Protein AF-A0A2C5T952-F1 (afdb_monomer_lite)

Sequence (143 aa):
MSVDMQSLYKHVAWCVWHEGLRLYDNGVPGQLKDLSFLRSSCLKLQQHREAAGALISAASDSELAAVMSQIESRVDREHNLAGHIRWLAYHAARHAELQNLLAEGKYNEIRSLYYRHHNHNSNARFLLSCVSNGYLADLIKGL

Foldseek 3Di:
DAFPLVLLLVLLLCCQQQVQQAQFDLDVLTDGDDLVVSLVSSLVVCVVPVVNNVRSVPHDSVSSCVSLVCQLVCLCVVQVQLVLVVCCVPVVVCLVVLVVCLVVSVVVVVLVSSLVVCVVPSSRNNSNSSGGNNSVSVSSVVD

Organism: NCBI:txid83655

Secondary structure (DSSP, 8-state):
----HHHHHHHHHHHHHTT----B-SSSS--BPPHHHHHHHHHHHTTT-HHHHHHHHHS-HHHHHHHHHHHHHHHHHHH-HHHHHHIIIIIS--HHHHHHHHHTT-HHHHHHHHHHHHTT-TTTTTGGGGS-HHHHHHHHHT-

pLDDT: mean 96.28, std 4.06, range [58.62, 98.56]

Structure (mmCIF, N/CA/C/O backbone):
data_AF-A0A2C5T952-F1
#
_entry.id   AF-A0A2C5T952-F1
#
loop_
_atom_site.group_PDB
_atom_site.id
_atom_site.type_symbol
_atom_site.label_atom_id
_atom_site.label_alt_id
_atom_site.label_comp_id
_atom_site.label_asym_id
_atom_site.label_entity_id
_atom_site.label_seq_id
_atom_site.pdbx_PDB_ins_code
_atom_site.Cartn_x
_atom_site.Cartn_y
_atom_site.Cartn_z
_atom_site.occupancy
_atom_site.B_iso_or_equiv
_atom_site.auth_seq_id
_atom_site.auth_comp_id
_atom_site.auth_asym_id
_atom_site.auth_atom_id
_atom_site.pdbx_PDB_model_num
ATOM 1 N N . MET A 1 1 ? 11.696 -5.531 -27.925 1.00 58.62 1 MET A N 1
ATOM 2 C CA . MET A 1 1 ? 11.916 -6.687 -27.031 1.00 58.62 1 MET A CA 1
ATOM 3 C C . MET A 1 1 ? 11.092 -6.446 -25.781 1.00 58.62 1 MET A C 1
ATOM 5 O O . MET A 1 1 ? 11.188 -5.345 -25.261 1.00 58.62 1 MET A O 1
ATOM 9 N N . SER A 1 2 ? 10.262 -7.399 -25.357 1.00 75.00 2 SER A N 1
ATOM 10 C CA . SER A 1 2 ? 9.539 -7.312 -24.079 1.00 75.00 2 SER A CA 1
ATOM 11 C C . SER A 1 2 ? 10.502 -7.557 -22.921 1.00 75.00 2 SER A C 1
ATOM 13 O O . SER A 1 2 ? 11.406 -8.389 -23.046 1.00 75.00 2 SER A O 1
ATOM 15 N N . VAL A 1 3 ? 10.323 -6.851 -21.808 1.00 89.06 3 VAL A N 1
ATOM 16 C CA . VAL A 1 3 ? 11.137 -7.079 -20.606 1.00 89.06 3 VAL A CA 1
ATOM 17 C C . VAL A 1 3 ? 10.711 -8.368 -19.892 1.00 89.06 3 VAL A C 1
ATOM 19 O O . VAL A 1 3 ? 9.594 -8.853 -20.072 1.00 89.06 3 VAL A O 1
ATOM 22 N N . ASP A 1 4 ? 11.590 -8.941 -19.065 1.00 94.25 4 ASP A N 1
ATOM 23 C CA . ASP A 1 4 ? 11.198 -10.038 -18.174 1.00 94.25 4 ASP A CA 1
ATOM 24 C C . ASP A 1 4 ? 10.209 -9.521 -17.117 1.00 94.25 4 ASP A C 1
ATOM 26 O O . ASP A 1 4 ? 10.588 -8.879 -16.133 1.00 94.25 4 ASP A O 1
ATOM 30 N N . MET A 1 5 ? 8.928 -9.825 -17.328 1.00 95.44 5 MET A N 1
ATOM 31 C CA . MET A 1 5 ? 7.820 -9.375 -16.486 1.00 95.44 5 MET A CA 1
ATOM 32 C C . MET A 1 5 ? 7.924 -9.863 -15.041 1.00 95.44 5 MET A C 1
ATOM 34 O O . MET A 1 5 ? 7.468 -9.172 -14.127 1.00 95.44 5 MET A O 1
ATOM 38 N N . GLN A 1 6 ? 8.529 -11.030 -14.799 1.00 95.44 6 GLN A N 1
ATOM 39 C CA . GLN A 1 6 ? 8.664 -11.546 -13.441 1.00 95.44 6 GLN A CA 1
ATOM 40 C C . GLN A 1 6 ? 9.737 -10.778 -12.669 1.00 95.44 6 GLN A C 1
ATOM 42 O O . GLN A 1 6 ? 9.516 -10.405 -11.513 1.00 95.44 6 GLN A O 1
ATOM 47 N N . SER A 1 7 ? 10.881 -10.512 -13.298 1.00 95.88 7 SER A N 1
ATOM 48 C CA . SER A 1 7 ? 11.915 -9.660 -12.706 1.00 95.88 7 SER A CA 1
ATOM 49 C C . SER A 1 7 ? 11.428 -8.222 -12.541 1.00 95.88 7 SER A C 1
ATOM 51 O O . SER A 1 7 ? 11.653 -7.623 -11.488 1.00 95.88 7 SER A O 1
ATOM 53 N N . LEU A 1 8 ? 10.671 -7.694 -13.511 1.00 96.75 8 LEU A N 1
ATOM 54 C CA . LEU A 1 8 ? 10.073 -6.363 -13.415 1.00 96.75 8 LEU A CA 1
ATOM 55 C C . LEU A 1 8 ? 9.141 -6.273 -12.204 1.00 96.75 8 LEU A C 1
ATOM 57 O O . LEU A 1 8 ? 9.291 -5.360 -11.392 1.00 96.75 8 LEU A O 1
ATOM 61 N N . TYR A 1 9 ? 8.240 -7.248 -12.034 1.00 97.38 9 TYR A N 1
ATOM 62 C CA . TYR A 1 9 ? 7.366 -7.320 -10.863 1.00 97.38 9 TYR A CA 1
ATOM 63 C C . TYR A 1 9 ? 8.170 -7.310 -9.564 1.00 97.38 9 TYR A C 1
ATOM 65 O O . TYR A 1 9 ? 7.883 -6.502 -8.690 1.00 97.38 9 TYR A O 1
ATOM 73 N N . LYS A 1 10 ? 9.205 -8.152 -9.437 1.00 96.38 10 LYS A N 1
ATOM 74 C CA . LYS A 1 10 ? 10.019 -8.222 -8.210 1.00 96.38 10 LYS A CA 1
ATOM 75 C C . LYS A 1 10 ? 10.646 -6.872 -7.859 1.00 96.38 10 LYS A C 1
ATOM 77 O O . LYS A 1 10 ? 10.602 -6.467 -6.699 1.00 96.38 10 LYS A O 1
ATOM 82 N N . HIS A 1 11 ? 11.209 -6.169 -8.841 1.00 96.94 11 HIS A N 1
ATOM 83 C CA . HIS A 1 11 ? 11.853 -4.876 -8.610 1.00 96.94 11 HIS A CA 1
ATOM 84 C C . HIS A 1 11 ? 10.852 -3.760 -8.298 1.00 96.94 11 HIS A C 1
ATOM 86 O O . HIS A 1 11 ? 11.085 -2.985 -7.370 1.00 96.94 11 HIS A O 1
ATOM 92 N N . VAL A 1 12 ? 9.725 -3.696 -9.013 1.00 97.38 12 VAL A N 1
ATOM 93 C CA . VAL A 1 12 ? 8.672 -2.702 -8.748 1.00 97.38 12 VAL A CA 1
ATOM 94 C C . VAL A 1 12 ? 7.992 -2.974 -7.406 1.00 97.38 12 VAL A C 1
ATOM 96 O O . VAL A 1 12 ? 7.841 -2.053 -6.608 1.00 97.38 12 VAL A O 1
ATOM 99 N N . ALA A 1 13 ? 7.647 -4.229 -7.111 1.00 97.19 13 ALA A N 1
ATOM 100 C CA . ALA A 1 13 ? 7.064 -4.617 -5.832 1.00 97.19 13 ALA A CA 1
ATOM 101 C C . ALA A 1 13 ? 7.995 -4.246 -4.673 1.00 97.19 13 ALA A C 1
ATOM 103 O O . ALA A 1 13 ? 7.527 -3.645 -3.711 1.00 97.19 13 ALA A O 1
ATOM 104 N N . TRP A 1 14 ? 9.307 -4.497 -4.788 1.00 96.25 14 TRP A N 1
ATOM 105 C CA . TRP A 1 14 ? 10.288 -4.081 -3.777 1.00 96.25 14 TRP A CA 1
ATOM 106 C C . TRP A 1 14 ? 10.221 -2.577 -3.480 1.00 96.25 14 TRP A C 1
ATOM 108 O O . TRP A 1 14 ? 10.165 -2.181 -2.317 1.00 96.25 14 TRP A O 1
ATOM 118 N N . CYS A 1 15 ? 10.165 -1.723 -4.507 1.00 97.94 15 CYS A N 1
ATOM 119 C CA . CYS A 1 15 ? 10.016 -0.277 -4.305 1.00 97.94 15 CYS A CA 1
ATOM 120 C C . CYS A 1 15 ? 8.758 0.071 -3.496 1.00 97.94 15 CYS A C 1
ATOM 122 O O . CYS A 1 15 ? 8.764 1.011 -2.708 1.00 97.94 15 CYS A O 1
ATOM 124 N N . VAL A 1 16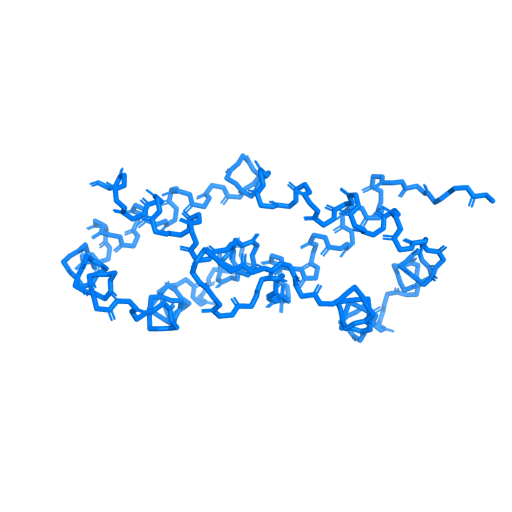 ? 7.678 -0.684 -3.675 1.00 98.00 16 VAL A N 1
ATOM 125 C CA . VAL A 1 16 ? 6.398 -0.434 -3.010 1.00 98.00 16 VAL A CA 1
ATOM 126 C C . VAL A 1 16 ? 6.399 -0.960 -1.578 1.00 98.00 16 VAL A C 1
ATOM 128 O O . VAL A 1 16 ? 6.218 -0.182 -0.643 1.00 98.00 16 VAL A O 1
ATOM 131 N N . TRP A 1 17 ? 6.606 -2.264 -1.387 1.00 96.25 17 TRP A N 1
ATOM 132 C CA . TRP A 1 17 ? 6.410 -2.915 -0.090 1.00 96.25 17 TRP A CA 1
ATOM 133 C C . TRP A 1 17 ? 7.622 -2.798 0.838 1.00 96.25 17 TRP A C 1
ATOM 135 O O . TRP A 1 17 ? 7.434 -2.804 2.052 1.00 96.25 17 TRP A O 1
ATOM 145 N N . HIS A 1 18 ? 8.844 -2.691 0.299 1.00 95.38 18 HIS A N 1
ATOM 146 C CA . HIS A 1 18 ? 10.076 -2.619 1.096 1.00 95.38 18 HIS A CA 1
ATOM 147 C C . HIS A 1 18 ? 10.577 -1.182 1.270 1.00 95.38 18 HIS A C 1
ATOM 149 O O . HIS A 1 18 ? 11.007 -0.808 2.360 1.00 95.38 18 HIS A O 1
ATOM 155 N N . GLU A 1 19 ? 10.511 -0.366 0.214 1.00 96.31 19 GLU A N 1
ATOM 156 C CA . GLU A 1 19 ? 10.952 1.040 0.257 1.00 96.31 19 GLU A CA 1
ATOM 157 C C . GLU A 1 19 ? 9.805 2.027 0.539 1.00 96.31 19 GLU A C 1
ATOM 159 O O . GLU A 1 19 ? 10.037 3.214 0.763 1.00 96.31 19 GLU A O 1
ATOM 164 N N . GLY A 1 20 ? 8.554 1.557 0.543 1.00 97.06 20 GLY A N 1
ATOM 165 C CA . GLY A 1 20 ? 7.397 2.362 0.922 1.00 97.06 20 GLY A CA 1
ATOM 166 C C . GLY A 1 20 ? 6.843 3.281 -0.161 1.00 97.06 20 GLY A C 1
ATOM 167 O O . GLY A 1 20 ? 6.055 4.172 0.172 1.00 97.06 20 GLY A O 1
ATOM 168 N N . LEU A 1 21 ? 7.160 3.067 -1.442 1.00 97.94 21 LEU A N 1
ATOM 169 C CA . LEU A 1 21 ? 6.546 3.812 -2.543 1.00 97.94 21 LEU A CA 1
ATOM 170 C C . LEU A 1 21 ? 5.034 3.574 -2.582 1.00 97.94 21 LEU A C 1
ATOM 172 O O . LEU A 1 21 ? 4.555 2.535 -3.021 1.00 97.94 21 LEU A O 1
ATOM 176 N N . ARG A 1 22 ? 4.264 4.568 -2.145 1.00 97.25 22 ARG A N 1
ATOM 177 C CA . ARG A 1 22 ? 2.804 4.478 -2.105 1.00 97.25 22 ARG A CA 1
ATOM 178 C C . ARG A 1 22 ? 2.204 4.530 -3.512 1.00 97.25 22 ARG A C 1
ATOM 180 O O . ARG A 1 22 ? 2.293 5.584 -4.150 1.00 97.25 22 ARG A O 1
ATOM 187 N N . LEU A 1 23 ? 1.544 3.444 -3.922 1.00 97.44 23 LEU A N 1
ATOM 188 C CA . LEU A 1 23 ? 0.926 3.284 -5.246 1.00 97.44 23 LEU A CA 1
ATOM 189 C C . LEU A 1 23 ? -0.295 4.176 -5.457 1.00 97.44 23 LEU A C 1
ATOM 191 O O . LEU A 1 23 ? -0.422 4.799 -6.505 1.00 97.44 23 LEU A O 1
ATOM 195 N N . TYR A 1 24 ? -1.169 4.250 -4.457 1.00 97.81 24 TYR A N 1
ATOM 196 C CA . TYR A 1 24 ? -2.451 4.939 -4.567 1.00 97.81 24 TYR A CA 1
ATOM 197 C C . TYR A 1 24 ? -2.415 6.323 -3.919 1.00 97.81 24 TYR A C 1
ATOM 199 O O . TYR A 1 24 ? -1.659 6.574 -2.971 1.00 97.81 24 TYR A O 1
ATOM 207 N N . ASP A 1 25 ? -3.228 7.239 -4.424 1.00 95.25 25 ASP A N 1
ATOM 208 C CA . ASP A 1 25 ? -3.424 8.560 -3.835 1.00 95.25 25 ASP A CA 1
ATOM 209 C C . ASP A 1 25 ? -4.181 8.512 -2.483 1.00 95.25 25 ASP A C 1
ATOM 211 O O . ASP A 1 25 ? -4.306 7.470 -1.829 1.00 95.25 25 ASP A O 1
ATOM 215 N N . ASN A 1 26 ? -4.594 9.685 -1.994 1.00 93.56 26 ASN A N 1
ATOM 216 C CA . ASN A 1 26 ? -5.344 9.836 -0.744 1.00 93.56 26 ASN A CA 1
ATOM 217 C C . ASN A 1 26 ? -6.864 9.721 -0.919 1.00 93.56 26 ASN A C 1
ATOM 219 O O . ASN A 1 26 ? -7.577 9.850 0.075 1.00 93.56 26 ASN A O 1
ATOM 223 N N . GLY A 1 27 ? -7.361 9.490 -2.136 1.00 94.44 27 GLY A N 1
ATOM 224 C CA . GLY A 1 27 ? -8.782 9.299 -2.385 1.00 94.44 27 GLY A CA 1
ATOM 225 C C . GLY A 1 27 ? -9.329 8.067 -1.664 1.00 94.44 27 GLY A C 1
ATOM 226 O O . GLY A 1 27 ? -8.587 7.240 -1.132 1.00 94.44 27 GLY A O 1
ATOM 227 N N . VAL A 1 28 ? -10.653 7.942 -1.648 1.00 94.12 28 VAL A N 1
ATOM 228 C CA . VAL A 1 28 ? -11.364 6.799 -1.062 1.00 94.12 28 VAL A CA 1
ATOM 229 C C . VAL A 1 28 ? -12.338 6.289 -2.133 1.00 94.12 28 VAL A C 1
ATOM 231 O O . VAL A 1 28 ? -13.292 6.999 -2.441 1.00 94.12 28 VAL A O 1
ATOM 234 N N . PRO A 1 29 ? -12.083 5.128 -2.771 1.00 94.06 29 PRO A N 1
ATOM 235 C CA . PRO A 1 29 ? -11.062 4.134 -2.424 1.00 94.06 29 PRO A CA 1
ATOM 236 C C . PRO A 1 29 ? -9.617 4.549 -2.754 1.00 94.06 29 PRO A C 1
ATOM 238 O O . PRO A 1 29 ? -8.695 4.032 -2.131 1.00 94.06 29 PRO A O 1
ATOM 241 N N . GLY A 1 30 ? -9.418 5.513 -3.653 1.00 94.75 30 GLY A N 1
ATOM 242 C CA . GLY A 1 30 ? -8.104 6.004 -4.083 1.00 94.75 30 GLY A CA 1
ATOM 243 C C . GLY A 1 30 ? -7.700 5.438 -5.440 1.00 94.75 30 GLY A C 1
ATOM 244 O O . GLY A 1 30 ? -8.054 4.311 -5.780 1.00 94.75 30 GLY A O 1
ATOM 245 N N . GLN A 1 31 ? -6.998 6.238 -6.236 1.00 95.62 31 GLN A N 1
ATOM 246 C CA . GLN A 1 31 ? -6.593 5.879 -7.597 1.00 95.62 31 GLN A CA 1
ATOM 247 C C . GLN A 1 31 ? -5.093 5.618 -7.672 1.00 95.62 31 GLN A C 1
ATOM 249 O O . GLN A 1 31 ? -4.316 6.165 -6.883 1.00 95.62 31 GLN A O 1
ATOM 254 N N . LEU A 1 32 ? -4.685 4.753 -8.605 1.00 96.06 32 LEU A N 1
ATOM 255 C CA . LEU A 1 32 ? -3.271 4.542 -8.897 1.00 96.06 32 LEU A CA 1
ATOM 256 C C . LEU A 1 32 ? -2.665 5.885 -9.317 1.00 96.06 32 LEU A C 1
ATOM 258 O O . LEU A 1 32 ? -3.216 6.580 -10.170 1.00 96.06 32 LEU A O 1
ATOM 262 N N . LYS A 1 33 ? -1.541 6.256 -8.704 1.00 96.94 33 LYS A N 1
ATOM 263 C CA . LYS A 1 33 ? -0.820 7.471 -9.078 1.00 96.94 33 LYS A CA 1
ATOM 264 C C . LYS A 1 33 ? -0.304 7.373 -10.507 1.00 96.94 33 LYS A C 1
ATOM 266 O O . LYS A 1 33 ? -0.115 6.287 -11.048 1.00 96.94 33 LYS A O 1
ATOM 271 N N . ASP A 1 34 ? -0.014 8.537 -11.071 1.00 95.94 34 ASP A N 1
ATOM 272 C CA . ASP A 1 34 ? 0.563 8.655 -12.401 1.00 95.94 34 ASP A CA 1
ATOM 273 C C . ASP A 1 34 ? 1.789 7.737 -12.596 1.00 95.94 34 ASP A C 1
ATOM 275 O O . ASP A 1 34 ? 2.699 7.681 -11.760 1.00 95.94 34 ASP A O 1
ATOM 279 N N . LEU A 1 35 ? 1.813 7.011 -13.718 1.00 95.94 35 LEU A N 1
ATOM 280 C CA . LEU A 1 35 ? 2.853 6.021 -14.003 1.00 95.94 35 LEU A CA 1
ATOM 281 C C . LEU A 1 35 ? 4.229 6.661 -14.182 1.00 95.94 35 LEU A C 1
ATOM 283 O O . LEU A 1 35 ? 5.227 6.054 -13.793 1.00 95.94 35 LEU A O 1
ATOM 287 N N . SER A 1 36 ? 4.311 7.881 -14.721 1.00 96.50 36 SER A N 1
ATOM 288 C CA . SER A 1 36 ? 5.589 8.585 -14.865 1.00 96.50 36 SER A CA 1
ATOM 289 C C . SER A 1 36 ? 6.167 8.960 -13.495 1.00 96.50 36 SER A C 1
ATOM 291 O O . SER A 1 36 ? 7.366 8.775 -13.241 1.00 96.50 36 SER A O 1
ATOM 293 N N . PHE A 1 37 ? 5.306 9.372 -12.559 1.00 97.06 37 PHE A N 1
ATOM 294 C CA . PHE A 1 37 ? 5.679 9.608 -11.166 1.00 97.06 37 PHE A CA 1
ATOM 295 C C . PHE A 1 37 ? 6.137 8.315 -10.474 1.00 97.06 37 PHE A C 1
ATOM 297 O O . PHE A 1 37 ? 7.179 8.294 -9.812 1.00 97.06 37 PHE A O 1
ATOM 304 N N . LEU A 1 38 ? 5.397 7.217 -10.638 1.00 97.75 38 LEU A N 1
ATOM 305 C CA . LEU A 1 38 ? 5.751 5.935 -10.025 1.00 97.75 38 LEU A CA 1
ATOM 306 C C . LEU A 1 38 ? 7.047 5.357 -10.615 1.00 97.75 38 LEU A C 1
ATOM 308 O O . LEU A 1 38 ? 7.905 4.906 -9.855 1.00 97.75 38 LEU A O 1
ATOM 312 N N . ARG A 1 39 ? 7.245 5.435 -11.938 1.00 98.06 39 ARG A N 1
ATOM 313 C CA . ARG A 1 39 ? 8.491 5.030 -12.610 1.00 98.06 39 ARG A CA 1
ATOM 314 C C . ARG A 1 39 ? 9.680 5.820 -12.072 1.00 98.06 39 ARG A C 1
ATOM 316 O O . ARG A 1 39 ? 10.649 5.217 -11.620 1.00 98.06 39 ARG A O 1
ATOM 323 N N . SER A 1 40 ? 9.613 7.151 -12.097 1.00 97.88 40 SER A N 1
ATOM 324 C CA . SER A 1 40 ? 10.714 8.007 -11.628 1.00 97.88 40 SER A CA 1
ATOM 325 C C . SER A 1 40 ? 11.038 7.776 -10.149 1.00 97.88 40 SER A C 1
ATOM 327 O O . SER A 1 40 ? 12.210 7.708 -9.776 1.00 97.88 40 SER A O 1
ATOM 329 N N . SER A 1 41 ? 10.021 7.550 -9.316 1.00 98.00 41 SER A N 1
ATOM 330 C CA . SER A 1 41 ? 10.203 7.190 -7.907 1.00 98.00 41 SER A CA 1
ATOM 331 C C . SER A 1 41 ? 10.892 5.833 -7.737 1.00 98.00 41 SER A C 1
ATOM 333 O O . SER A 1 41 ? 11.846 5.727 -6.970 1.00 98.00 41 SER A O 1
ATOM 335 N N . CYS A 1 42 ? 10.471 4.806 -8.484 1.00 97.50 42 CYS A N 1
ATOM 336 C CA . CYS A 1 42 ? 11.138 3.503 -8.497 1.00 97.50 42 CYS A CA 1
ATOM 337 C C . CYS A 1 42 ? 12.606 3.614 -8.926 1.00 97.50 42 CYS A C 1
ATOM 339 O O . CYS A 1 42 ? 13.472 3.037 -8.276 1.00 97.50 42 CYS A O 1
ATOM 341 N N . LEU A 1 43 ? 12.900 4.370 -9.987 1.00 97.50 43 LEU A N 1
ATOM 342 C CA . LEU A 1 43 ? 14.270 4.571 -10.469 1.00 97.50 43 LEU A CA 1
ATOM 343 C C . LEU A 1 43 ? 15.146 5.259 -9.422 1.00 97.50 43 LEU A C 1
ATOM 345 O O . LEU A 1 43 ? 16.275 4.831 -9.196 1.00 97.50 43 LEU A O 1
ATOM 349 N N . LYS A 1 44 ? 14.608 6.265 -8.725 1.00 97.31 44 LYS A N 1
ATOM 350 C CA . LYS A 1 44 ? 15.304 6.929 -7.618 1.00 97.31 44 LYS A CA 1
ATOM 351 C C . LYS A 1 44 ? 15.616 5.958 -6.474 1.00 97.31 44 LYS A C 1
ATOM 353 O O . LYS A 1 44 ? 16.722 5.971 -5.946 1.00 97.31 44 LYS A O 1
ATOM 358 N N . LEU A 1 45 ? 14.665 5.097 -6.111 1.00 96.56 45 LEU A N 1
ATOM 359 C CA . LEU A 1 45 ? 14.847 4.084 -5.064 1.00 96.56 45 LEU A CA 1
ATOM 360 C C . LEU A 1 45 ? 15.831 2.975 -5.477 1.00 96.56 45 LEU A C 1
ATOM 362 O O . LEU A 1 45 ? 16.534 2.425 -4.634 1.00 96.56 45 LEU A O 1
ATOM 366 N N . GLN A 1 46 ? 15.918 2.668 -6.772 1.00 94.25 46 GLN A N 1
ATOM 367 C CA . GLN A 1 46 ? 16.797 1.638 -7.337 1.00 94.25 46 GLN A CA 1
ATOM 368 C C . GLN A 1 46 ? 18.105 2.205 -7.912 1.00 94.25 46 GLN A C 1
ATOM 370 O O . GLN A 1 46 ? 18.810 1.491 -8.619 1.00 94.25 46 GLN A O 1
ATOM 375 N N . GLN A 1 47 ? 18.473 3.453 -7.601 1.00 92.56 47 GLN A N 1
ATOM 376 C CA . GLN A 1 47 ? 19.644 4.123 -8.191 1.00 92.56 47 GLN A CA 1
ATOM 377 C C . GLN A 1 47 ? 20.973 3.374 -7.971 1.00 92.56 47 GLN A C 1
ATOM 379 O O . GLN A 1 47 ? 21.908 3.527 -8.746 1.00 92.56 47 GLN A O 1
ATOM 384 N N . HIS A 1 48 ? 21.054 2.543 -6.928 1.00 91.69 48 HIS A N 1
ATOM 385 C CA . HIS A 1 48 ? 22.228 1.721 -6.611 1.00 91.69 48 HIS A CA 1
ATOM 386 C C . HIS A 1 48 ? 22.162 0.301 -7.199 1.00 91.69 48 HIS A C 1
ATOM 388 O O . HIS A 1 48 ? 23.042 -0.516 -6.939 1.00 91.69 48 HIS A O 1
ATOM 394 N N . ARG A 1 49 ? 21.107 -0.030 -7.953 1.00 91.31 49 ARG A N 1
ATOM 395 C CA . ARG A 1 49 ? 20.887 -1.344 -8.568 1.00 91.31 49 ARG A CA 1
ATOM 396 C C . ARG A 1 49 ? 20.740 -1.183 -10.077 1.00 91.31 49 ARG A C 1
ATOM 398 O O . ARG A 1 49 ? 19.627 -1.172 -10.597 1.00 91.31 49 ARG A O 1
ATOM 405 N N . GLU A 1 50 ? 21.870 -1.099 -10.775 1.00 90.75 50 GLU A N 1
ATOM 406 C CA . GLU A 1 50 ? 21.929 -0.827 -12.221 1.00 90.75 50 GLU A CA 1
ATOM 407 C C . GLU A 1 50 ? 21.002 -1.731 -13.045 1.00 90.75 50 GLU A C 1
ATOM 409 O O . GLU A 1 50 ? 20.220 -1.238 -13.853 1.00 90.75 50 GLU A O 1
ATOM 414 N N . ALA A 1 51 ? 21.007 -3.042 -12.779 1.00 90.69 51 ALA A N 1
ATOM 415 C CA . ALA A 1 51 ? 20.147 -3.995 -13.483 1.00 90.69 51 ALA A CA 1
ATOM 416 C C . ALA A 1 51 ? 18.644 -3.722 -13.270 1.00 90.69 51 ALA A C 1
ATOM 418 O O . ALA A 1 51 ? 17.858 -3.799 -14.214 1.00 90.69 51 ALA A O 1
ATOM 419 N N . ALA A 1 52 ? 18.241 -3.357 -12.048 1.00 92.69 52 ALA A N 1
ATOM 420 C CA . ALA A 1 52 ? 16.853 -3.017 -11.740 1.00 92.69 52 ALA A CA 1
ATOM 421 C C . ALA A 1 52 ? 16.451 -1.692 -12.401 1.00 92.69 52 ALA A C 1
ATOM 423 O O . ALA A 1 52 ? 15.377 -1.596 -12.994 1.00 92.69 52 ALA A O 1
ATOM 424 N N . GLY A 1 53 ? 17.332 -0.688 -12.338 1.00 93.12 53 GLY A N 1
ATOM 425 C CA . GLY A 1 53 ? 17.133 0.605 -12.987 1.00 93.12 53 GLY A CA 1
ATOM 426 C C . GLY A 1 53 ? 16.982 0.471 -14.502 1.00 93.12 53 GLY A C 1
ATOM 427 O O . GLY A 1 53 ? 16.046 1.033 -15.072 1.00 93.12 53 GLY A O 1
ATOM 428 N N . ALA A 1 54 ? 17.834 -0.330 -15.147 1.00 93.94 54 ALA A N 1
ATOM 429 C CA . ALA A 1 54 ? 17.753 -0.612 -16.578 1.00 93.94 54 ALA A CA 1
ATOM 430 C C . ALA A 1 54 ? 16.430 -1.297 -16.949 1.00 93.94 54 ALA A C 1
ATOM 432 O O . ALA A 1 54 ? 15.764 -0.872 -17.892 1.00 93.94 54 ALA A O 1
ATOM 433 N N . LEU A 1 55 ? 16.006 -2.300 -16.172 1.00 96.06 55 LEU A N 1
ATOM 434 C CA . LEU A 1 55 ? 14.757 -3.023 -16.417 1.00 96.06 55 LEU A CA 1
ATOM 435 C C . LEU A 1 55 ? 13.521 -2.120 -16.280 1.00 96.06 55 LEU A C 1
ATOM 437 O O . LEU A 1 55 ? 12.643 -2.142 -17.138 1.00 96.06 55 LEU A O 1
ATOM 441 N N . ILE A 1 56 ? 13.466 -1.295 -15.230 1.00 96.12 56 ILE A N 1
ATOM 442 C CA . ILE A 1 56 ? 12.358 -0.354 -14.987 1.00 96.12 56 ILE A CA 1
ATOM 443 C C . ILE A 1 56 ? 12.333 0.757 -16.046 1.00 96.12 56 ILE A C 1
ATOM 445 O O . ILE A 1 56 ? 11.256 1.187 -16.458 1.00 96.12 56 ILE A O 1
ATOM 449 N N . SER A 1 57 ? 13.505 1.217 -16.490 1.00 95.62 57 SER A N 1
ATOM 450 C CA . SER A 1 57 ? 13.621 2.247 -17.532 1.00 95.62 57 SER A CA 1
ATOM 451 C C . SER A 1 57 ? 13.187 1.724 -18.900 1.00 95.62 57 SER A C 1
ATOM 453 O O . SER A 1 57 ? 12.564 2.457 -19.660 1.00 95.62 57 SER A O 1
ATOM 455 N N . ALA A 1 58 ? 13.507 0.464 -19.208 1.00 95.62 58 ALA A N 1
ATOM 456 C CA . ALA A 1 58 ? 13.172 -0.173 -20.478 1.00 95.62 58 ALA A CA 1
ATOM 457 C C . ALA A 1 58 ? 11.702 -0.619 -20.574 1.00 95.62 58 ALA A C 1
ATOM 459 O O . ALA A 1 58 ? 11.199 -0.797 -21.682 1.00 95.62 58 ALA A O 1
ATOM 460 N N . ALA A 1 59 ? 11.018 -0.810 -19.441 1.00 97.00 59 ALA A N 1
ATOM 461 C CA . ALA A 1 59 ? 9.622 -1.229 -19.411 1.00 97.00 59 ALA A CA 1
ATOM 462 C C . ALA A 1 59 ? 8.686 -0.140 -19.961 1.00 97.00 59 ALA A C 1
ATOM 464 O O . ALA A 1 59 ? 8.721 1.018 -19.529 1.00 97.00 59 ALA A O 1
ATOM 465 N N . SER A 1 60 ? 7.790 -0.530 -20.864 1.00 96.50 60 SER A N 1
ATOM 466 C CA . SER A 1 60 ? 6.692 0.309 -21.352 1.00 96.50 60 SER A CA 1
ATOM 467 C C . SER A 1 60 ? 5.708 0.679 -20.236 1.00 96.50 60 SER A C 1
ATOM 469 O O . SER A 1 60 ? 5.626 0.013 -19.201 1.00 96.50 60 SER A O 1
ATOM 471 N N . ASP A 1 61 ? 4.911 1.729 -20.453 1.00 95.94 61 ASP A N 1
ATOM 472 C CA . ASP A 1 61 ? 3.856 2.129 -19.508 1.00 95.94 61 ASP A CA 1
ATOM 473 C C . ASP A 1 61 ? 2.837 1.002 -19.288 1.00 95.94 61 ASP A C 1
ATOM 475 O O . ASP A 1 61 ? 2.409 0.772 -18.160 1.00 95.94 61 ASP A O 1
ATOM 479 N N . SER A 1 62 ? 2.506 0.241 -20.338 1.00 95.81 62 SER A N 1
ATOM 480 C CA . SER A 1 62 ? 1.626 -0.927 -20.237 1.00 95.81 62 SER A CA 1
ATOM 481 C C . SER A 1 62 ? 2.220 -2.049 -19.387 1.00 95.81 62 SER A C 1
ATOM 483 O O . SER A 1 62 ? 1.505 -2.643 -18.584 1.00 95.81 62 SER A O 1
ATOM 485 N N . GLU A 1 63 ? 3.518 -2.337 -19.523 1.00 96.94 63 GLU A N 1
ATOM 486 C CA . GLU A 1 63 ? 4.190 -3.359 -18.710 1.00 96.94 63 GLU A CA 1
ATOM 487 C C . GLU A 1 63 ? 4.267 -2.920 -17.241 1.00 96.94 63 GLU A C 1
ATOM 489 O O . GLU A 1 63 ? 3.982 -3.719 -16.346 1.00 96.94 63 GLU A O 1
ATOM 494 N N . LEU A 1 64 ? 4.566 -1.641 -16.977 1.00 96.75 64 LEU A N 1
ATOM 495 C CA . LEU A 1 64 ? 4.558 -1.084 -15.622 1.00 96.75 64 LEU A CA 1
ATOM 496 C C . LEU A 1 64 ? 3.165 -1.103 -14.990 1.00 96.75 64 LEU A C 1
ATOM 498 O O . LEU A 1 64 ? 3.022 -1.553 -13.853 1.00 96.75 64 LEU A O 1
ATOM 502 N N . ALA A 1 65 ? 2.134 -0.678 -15.719 1.00 96.19 65 ALA A N 1
ATOM 503 C CA . ALA A 1 65 ? 0.753 -0.747 -15.252 1.00 96.19 65 ALA A CA 1
ATOM 504 C C . ALA A 1 65 ? 0.345 -2.194 -14.935 1.00 96.19 65 ALA A C 1
ATOM 506 O O . ALA A 1 65 ? -0.238 -2.468 -13.883 1.00 96.19 65 ALA A O 1
ATOM 507 N N . ALA A 1 66 ? 0.713 -3.139 -15.807 1.00 95.62 66 ALA A N 1
ATOM 508 C CA . ALA A 1 66 ? 0.419 -4.553 -15.624 1.00 95.62 66 ALA A CA 1
ATOM 509 C C . ALA A 1 66 ? 1.073 -5.127 -14.360 1.00 95.62 66 ALA A C 1
ATOM 511 O O . ALA A 1 66 ? 0.418 -5.875 -13.636 1.00 95.62 66 ALA A O 1
ATOM 512 N N . VAL A 1 67 ? 2.327 -4.783 -14.041 1.00 96.81 67 VAL A N 1
ATOM 513 C CA . VAL A 1 67 ? 2.946 -5.256 -12.788 1.00 96.81 67 VAL A CA 1
ATOM 514 C C . VAL A 1 67 ? 2.404 -4.529 -11.559 1.00 96.81 67 VAL A C 1
ATOM 516 O O . VAL A 1 67 ? 2.180 -5.178 -10.541 1.00 96.81 67 VAL A O 1
ATOM 519 N N . MET A 1 68 ? 2.141 -3.219 -11.636 1.00 96.44 68 MET A N 1
ATOM 520 C CA . MET A 1 68 ? 1.632 -2.437 -10.501 1.00 96.44 68 MET A CA 1
ATOM 521 C C . MET A 1 68 ? 0.220 -2.862 -10.097 1.00 96.44 68 MET A C 1
ATOM 523 O O . MET A 1 68 ? -0.054 -3.000 -8.906 1.00 96.44 68 MET A O 1
ATOM 527 N N . SER A 1 69 ? -0.645 -3.155 -11.072 1.00 94.25 69 SER A N 1
ATOM 528 C CA . SER A 1 69 ? -2.013 -3.636 -10.823 1.00 94.25 69 SER A CA 1
ATOM 529 C C . SER A 1 69 ? -2.067 -4.971 -10.068 1.00 94.25 69 SER A C 1
ATOM 531 O O . SER A 1 69 ? -3.044 -5.257 -9.382 1.00 94.25 69 SER A O 1
ATOM 533 N N . GLN A 1 70 ? -1.004 -5.779 -10.131 1.00 96.12 70 GLN A N 1
ATOM 534 C CA . GLN A 1 70 ? -0.939 -7.054 -9.417 1.00 96.12 70 GLN A CA 1
ATOM 535 C C . GLN A 1 70 ? -0.588 -6.894 -7.935 1.00 96.12 70 GLN A C 1
ATOM 537 O O . GLN A 1 70 ? -0.922 -7.777 -7.146 1.00 96.12 70 GLN A O 1
ATOM 542 N N . ILE A 1 71 ? 0.082 -5.807 -7.542 1.00 97.75 71 ILE A N 1
ATOM 543 C CA . ILE A 1 71 ? 0.690 -5.675 -6.209 1.00 97.75 71 ILE A CA 1
ATOM 544 C C . ILE A 1 71 ? -0.372 -5.703 -5.104 1.00 97.75 71 ILE A C 1
ATOM 546 O O . ILE A 1 71 ? -0.232 -6.476 -4.157 1.00 97.75 71 ILE A O 1
ATOM 550 N N . GLU A 1 72 ? -1.456 -4.931 -5.242 1.00 97.31 72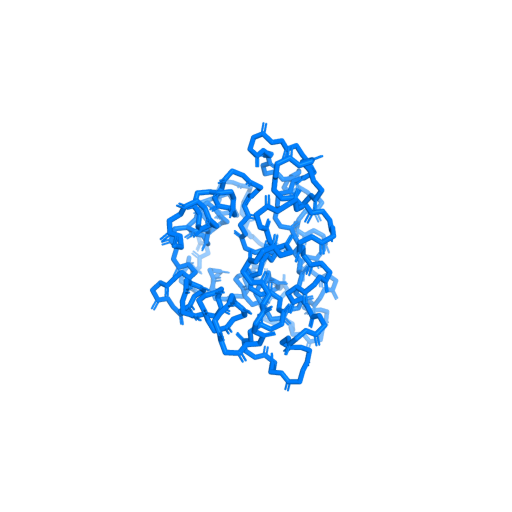 GLU A N 1
ATOM 551 C CA . GLU A 1 72 ? -2.532 -4.896 -4.238 1.00 97.31 72 GLU A CA 1
ATOM 552 C C . GLU A 1 72 ? -3.160 -6.285 -4.043 1.00 97.31 72 GLU A C 1
ATOM 554 O O . GLU A 1 72 ? -3.283 -6.755 -2.918 1.00 97.31 72 GLU A O 1
ATOM 559 N N . SER A 1 73 ? -3.461 -6.998 -5.133 1.00 95.50 73 SER A N 1
ATOM 560 C CA . SER A 1 73 ? -4.071 -8.337 -5.066 1.00 95.50 73 SER A CA 1
ATOM 561 C C . SER A 1 73 ? -3.156 -9.422 -4.480 1.00 95.50 73 SER A C 1
ATOM 563 O O . SER A 1 73 ? -3.629 -10.468 -4.035 1.00 95.50 73 SER A O 1
ATOM 565 N N . ARG A 1 74 ? -1.835 -9.207 -4.498 1.00 97.31 74 ARG A N 1
ATOM 566 C CA . ARG A 1 74 ? -0.834 -10.204 -4.089 1.00 97.31 74 ARG A CA 1
ATOM 567 C C . ARG A 1 74 ? -0.268 -9.950 -2.698 1.00 97.31 74 ARG A C 1
ATOM 569 O O . ARG A 1 74 ? 0.248 -10.897 -2.105 1.00 97.31 74 ARG A O 1
ATOM 576 N N . VAL A 1 75 ? -0.387 -8.730 -2.165 1.00 97.12 75 VAL A N 1
ATOM 577 C CA . VAL A 1 75 ? 0.255 -8.331 -0.901 1.00 97.12 75 VAL A CA 1
ATOM 578 C C . VAL A 1 75 ? -0.144 -9.224 0.273 1.00 97.12 75 VAL A C 1
ATOM 580 O O . VAL A 1 75 ? 0.702 -9.547 1.102 1.00 97.12 75 VAL A O 1
ATOM 583 N N . ASP A 1 76 ? -1.397 -9.677 0.342 1.00 96.06 76 ASP A N 1
ATOM 584 C CA . ASP A 1 76 ? -1.831 -10.535 1.445 1.00 96.06 76 ASP A CA 1
ATOM 585 C C . ASP A 1 76 ? -1.219 -11.937 1.354 1.00 96.06 76 ASP A C 1
ATOM 587 O O . ASP A 1 76 ? -0.627 -12.425 2.312 1.00 96.06 76 ASP A O 1
ATOM 591 N N . ARG A 1 77 ? -1.253 -12.550 0.167 1.00 96.94 77 ARG A N 1
ATOM 592 C CA . ARG A 1 77 ? -0.654 -13.871 -0.061 1.00 96.94 77 ARG A CA 1
ATOM 593 C C . ARG A 1 77 ? 0.868 -13.865 0.115 1.00 96.94 77 ARG A C 1
ATOM 595 O O . ARG A 1 77 ? 1.429 -14.864 0.549 1.00 96.94 77 ARG A O 1
ATOM 602 N N . GLU A 1 78 ? 1.537 -12.781 -0.270 1.00 97.00 78 GLU A N 1
ATOM 603 C CA . GLU A 1 78 ? 3.005 -12.695 -0.266 1.00 97.00 78 GLU A CA 1
ATOM 604 C C . GLU A 1 78 ? 3.577 -12.189 1.060 1.00 97.00 78 GLU A C 1
ATOM 606 O O . GLU A 1 78 ? 4.683 -12.579 1.431 1.00 97.00 78 GLU A O 1
ATOM 611 N N . HIS A 1 79 ? 2.830 -11.352 1.783 1.00 96.94 79 HIS A N 1
ATOM 612 C CA . HIS A 1 79 ? 3.330 -10.649 2.965 1.00 96.94 79 HIS A CA 1
ATOM 613 C C . HIS A 1 79 ? 2.385 -10.686 4.172 1.00 96.94 79 HIS A C 1
ATOM 615 O O . HIS A 1 79 ? 2.679 -10.050 5.179 1.00 96.94 79 HIS A O 1
ATOM 621 N N . ASN A 1 80 ? 1.272 -11.422 4.111 1.00 97.19 80 ASN A N 1
ATOM 622 C CA . ASN A 1 80 ? 0.325 -11.596 5.218 1.00 97.19 80 ASN A CA 1
ATOM 623 C C . ASN A 1 80 ? -0.186 -10.261 5.801 1.00 97.19 80 ASN A C 1
ATOM 625 O O . ASN A 1 80 ? -0.235 -10.065 7.021 1.00 97.19 80 ASN A O 1
ATOM 629 N N . LEU A 1 81 ? -0.547 -9.311 4.930 1.00 98.00 81 LEU A N 1
ATOM 630 C CA . LEU A 1 81 ? -1.001 -7.982 5.345 1.00 98.00 81 LEU A CA 1
ATOM 631 C C . LEU A 1 81 ? -2.206 -8.051 6.301 1.00 98.00 81 LEU A C 1
ATOM 633 O O . LEU A 1 81 ? -2.210 -7.363 7.324 1.00 98.00 81 LEU A O 1
ATOM 637 N N . ALA A 1 82 ? -3.200 -8.900 6.031 1.00 97.88 82 ALA A N 1
ATOM 638 C CA . ALA A 1 82 ? -4.349 -9.085 6.914 1.00 97.88 82 ALA A CA 1
ATOM 639 C C . ALA A 1 82 ? -3.920 -9.599 8.296 1.00 97.88 82 ALA A C 1
ATOM 641 O O . ALA A 1 82 ? -4.434 -9.138 9.316 1.00 97.88 82 ALA A O 1
ATOM 642 N N . GLY A 1 83 ? -2.934 -10.500 8.359 1.00 98.00 83 GLY A N 1
ATOM 643 C CA . GLY A 1 83 ? -2.334 -10.942 9.616 1.00 98.00 83 GLY A CA 1
ATOM 644 C C . GLY A 1 83 ? -1.678 -9.798 10.391 1.00 98.00 83 GLY A C 1
ATOM 645 O O . GLY A 1 83 ? -1.891 -9.673 11.597 1.00 98.00 83 GLY A O 1
ATOM 646 N N . HIS A 1 84 ? -0.951 -8.909 9.711 1.00 98.19 84 HIS A N 1
ATOM 647 C CA . HIS A 1 84 ? -0.338 -7.732 10.336 1.00 98.19 84 HIS A CA 1
ATOM 648 C C . HIS A 1 84 ? -1.365 -6.706 10.840 1.00 98.19 84 HIS A C 1
ATOM 650 O O . HIS A 1 84 ? -1.133 -6.079 11.879 1.00 98.19 84 HIS A O 1
ATOM 656 N N . ILE A 1 85 ? -2.505 -6.561 10.158 1.00 98.19 85 ILE A N 1
ATOM 657 C CA . ILE A 1 85 ? -3.621 -5.715 10.609 1.00 98.19 85 ILE A CA 1
ATOM 658 C C . ILE A 1 85 ? -4.342 -6.346 11.807 1.00 98.19 85 ILE A C 1
ATOM 660 O O . ILE A 1 85 ? -4.581 -5.651 12.792 1.00 98.19 85 ILE A O 1
ATOM 664 N N . ARG A 1 86 ? -4.602 -7.661 11.800 1.00 98.12 86 ARG A N 1
ATOM 665 C CA . ARG A 1 86 ? -5.163 -8.374 12.966 1.00 98.12 86 ARG A CA 1
ATOM 666 C C . ARG A 1 86 ? -4.246 -8.298 14.181 1.00 98.12 86 ARG A C 1
ATOM 668 O O . ARG A 1 86 ? -4.715 -8.063 15.292 1.00 98.12 86 ARG A O 1
ATOM 675 N N . TRP A 1 87 ? -2.938 -8.450 13.979 1.00 98.06 87 TRP A N 1
ATOM 676 C CA . TRP A 1 87 ? -1.960 -8.280 15.049 1.00 98.06 87 TRP A CA 1
ATOM 677 C C . TRP A 1 87 ? -2.030 -6.863 15.637 1.00 98.06 87 TRP A C 1
ATOM 679 O O . TRP A 1 87 ? -2.107 -6.706 16.854 1.00 98.06 87 TRP A O 1
ATOM 689 N N . LEU A 1 88 ? -2.090 -5.826 14.795 1.00 97.94 88 LEU A N 1
ATOM 690 C CA . LEU A 1 88 ? -2.257 -4.444 15.255 1.00 97.94 88 LEU A CA 1
ATOM 691 C C . LEU A 1 88 ? -3.561 -4.264 16.052 1.00 97.94 88 LEU A C 1
ATOM 693 O O . LEU 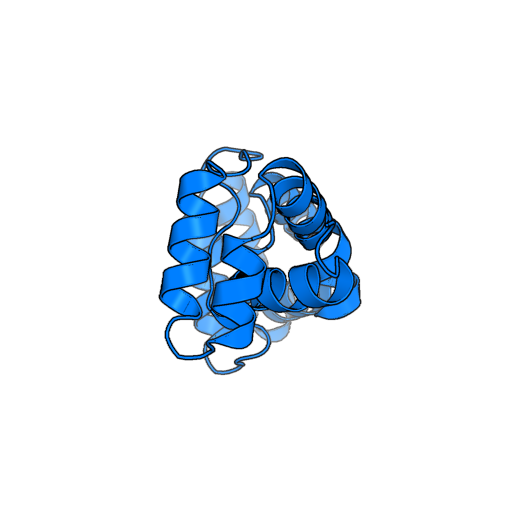A 1 88 ? -3.558 -3.671 17.131 1.00 97.94 88 LEU A O 1
ATOM 697 N N . ALA A 1 89 ? -4.669 -4.800 15.544 1.00 98.00 89 ALA A N 1
ATOM 698 C CA . ALA A 1 89 ? -5.978 -4.668 16.167 1.00 98.00 89 ALA A CA 1
ATOM 699 C C . ALA A 1 89 ? -6.038 -5.332 17.551 1.00 98.00 89 ALA A C 1
ATOM 701 O O . ALA A 1 89 ? -6.433 -4.684 18.522 1.00 98.00 89 ALA A O 1
ATOM 702 N N . TYR A 1 90 ? -5.612 -6.592 17.654 1.00 98.00 90 TYR A N 1
ATOM 703 C CA . TYR A 1 90 ? -5.830 -7.404 18.853 1.00 98.00 90 TYR A CA 1
ATOM 704 C C . TYR A 1 90 ? -4.602 -7.519 19.746 1.00 98.00 90 TYR A C 1
ATOM 706 O O . TYR A 1 90 ? -4.714 -7.324 20.951 1.00 98.00 90 TYR A O 1
ATOM 714 N N . HIS A 1 91 ? -3.423 -7.781 19.181 1.00 96.62 91 HIS A N 1
ATOM 715 C CA . HIS A 1 91 ? -2.207 -7.922 19.983 1.00 96.62 91 HIS A CA 1
ATOM 716 C C . HIS A 1 91 ? -1.691 -6.561 20.470 1.00 96.62 91 HIS A C 1
ATOM 718 O O . HIS A 1 91 ? -1.316 -6.423 21.630 1.00 96.62 91 HIS A O 1
ATOM 724 N N . ALA A 1 92 ? -1.703 -5.526 19.623 1.00 96.06 92 ALA A N 1
ATOM 725 C CA . ALA A 1 92 ? -1.351 -4.162 20.043 1.00 96.06 92 ALA A CA 1
ATOM 726 C C . ALA A 1 92 ? -2.540 -3.365 20.629 1.00 96.06 92 ALA A C 1
ATOM 728 O O . ALA A 1 92 ? -2.392 -2.177 20.939 1.00 96.06 92 ALA A O 1
ATOM 729 N N . ALA A 1 93 ? -3.702 -4.015 20.787 1.00 97.75 93 ALA A N 1
ATOM 730 C CA . ALA A 1 93 ? -4.935 -3.460 21.346 1.00 97.75 93 ALA A CA 1
ATOM 731 C C . ALA A 1 93 ? -5.405 -2.155 20.668 1.00 97.75 93 ALA A C 1
ATOM 733 O O . ALA A 1 93 ? -5.887 -1.236 21.331 1.00 97.75 93 ALA A O 1
ATOM 734 N N . ARG A 1 94 ? -5.253 -2.052 19.339 1.00 98.44 94 ARG A N 1
ATOM 735 C CA . ARG A 1 94 ? -5.649 -0.871 18.549 1.00 98.44 94 ARG A CA 1
ATOM 736 C C . ARG A 1 94 ? -6.988 -1.006 17.830 1.00 98.44 94 ARG A C 1
ATOM 738 O O . ARG A 1 94 ? -7.335 -0.123 17.055 1.00 98.44 94 ARG A O 1
ATOM 745 N N . HIS A 1 95 ? -7.752 -2.069 18.077 1.00 98.25 95 HIS A N 1
ATOM 746 C CA . HIS A 1 95 ? -9.017 -2.318 17.379 1.00 98.25 95 HIS A CA 1
ATOM 747 C C . HIS A 1 95 ? -9.978 -1.113 17.420 1.00 98.25 95 HIS A C 1
ATOM 749 O O . HIS A 1 95 ? -10.400 -0.634 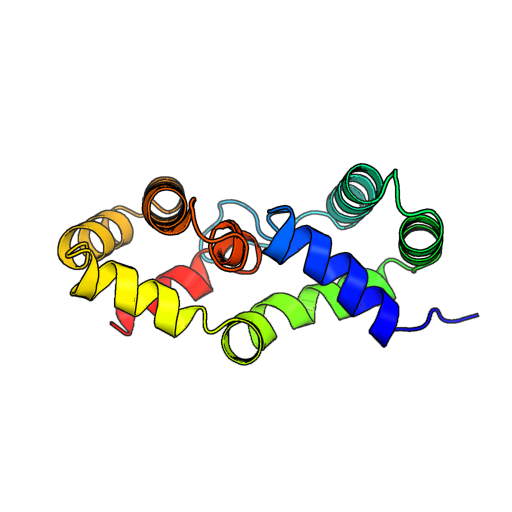16.373 1.00 98.25 95 HIS A O 1
ATOM 755 N N . ALA A 1 96 ? -10.272 -0.569 18.608 1.00 98.06 96 ALA A N 1
ATOM 756 C CA . ALA A 1 96 ? -11.176 0.579 18.740 1.00 98.06 96 ALA A CA 1
ATOM 757 C C . ALA A 1 96 ? -10.636 1.847 18.050 1.00 98.06 96 ALA A C 1
ATOM 759 O O . ALA A 1 96 ? -11.386 2.569 17.402 1.00 98.06 96 ALA A O 1
ATOM 760 N N . GLU A 1 97 ? -9.325 2.093 18.141 1.00 98.50 97 GLU A N 1
ATOM 761 C CA . GLU A 1 97 ? -8.667 3.228 17.482 1.00 98.50 97 GLU A CA 1
ATOM 762 C C . GLU A 1 97 ? -8.762 3.113 15.951 1.00 98.50 97 GLU A C 1
ATOM 764 O O . GLU A 1 97 ? -9.095 4.089 15.286 1.00 98.50 97 GLU A O 1
ATOM 769 N N . LEU A 1 98 ? -8.561 1.913 15.392 1.00 98.44 98 LEU A N 1
ATOM 770 C CA . LEU A 1 98 ? -8.727 1.650 13.959 1.00 98.44 98 LEU A CA 1
ATOM 771 C C . LEU A 1 98 ? -10.166 1.894 13.487 1.00 98.44 98 LEU A C 1
ATOM 773 O O . LEU A 1 98 ? -10.350 2.552 12.466 1.00 98.44 98 LEU A O 1
ATOM 777 N N . GLN A 1 99 ? -11.170 1.407 14.225 1.00 98.38 99 GLN A N 1
ATOM 778 C CA . GLN A 1 99 ? -12.581 1.607 13.868 1.00 98.38 99 GLN A CA 1
ATOM 779 C C . GLN A 1 99 ? -12.979 3.088 13.928 1.00 98.38 99 GLN A C 1
ATOM 781 O O . GLN A 1 99 ? -13.637 3.582 13.014 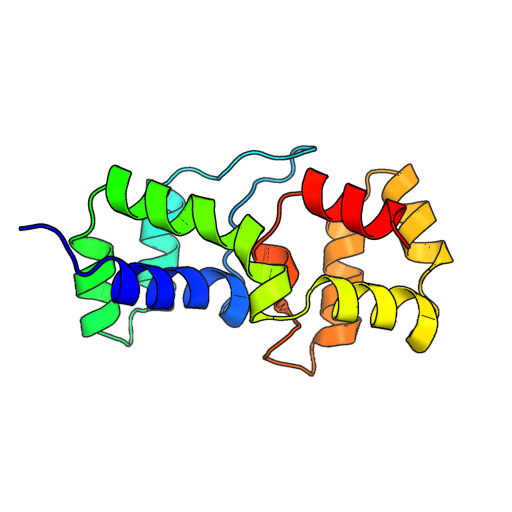1.00 98.38 99 GLN A O 1
ATOM 786 N N . ASN A 1 100 ? -12.528 3.821 14.952 1.00 98.50 100 ASN A N 1
ATOM 787 C CA . ASN A 1 100 ? -12.803 5.254 15.080 1.00 98.50 100 ASN A CA 1
ATOM 788 C C . ASN A 1 100 ? -12.157 6.056 13.943 1.00 98.50 100 ASN A C 1
ATOM 790 O O . ASN A 1 100 ? -12.830 6.834 13.271 1.00 98.50 100 ASN A O 1
ATOM 794 N N . LEU A 1 101 ? -10.869 5.822 13.667 1.00 98.56 101 LEU A N 1
ATOM 795 C CA . LEU A 1 101 ? -10.178 6.490 12.563 1.00 98.56 101 LEU A CA 1
ATOM 796 C C . LEU A 1 101 ? -10.812 6.153 11.208 1.00 98.56 101 LEU A C 1
ATOM 798 O O . LEU A 1 101 ? -10.902 7.027 10.346 1.00 98.56 101 LEU A O 1
ATOM 802 N N . LEU A 1 102 ? -11.271 4.912 11.019 1.00 98.25 102 LEU A N 1
ATOM 803 C CA . LEU A 1 102 ? -11.980 4.509 9.809 1.00 98.25 102 LEU A CA 1
ATOM 804 C C . LEU A 1 102 ? -13.312 5.257 9.665 1.00 98.25 102 LEU A C 1
ATOM 806 O O . LEU A 1 102 ? -13.592 5.781 8.588 1.00 98.25 102 LEU A O 1
ATOM 810 N N . ALA A 1 103 ? -14.107 5.335 10.734 1.00 97.94 103 ALA A N 1
ATOM 811 C CA . ALA A 1 103 ? -15.381 6.055 10.743 1.00 97.94 103 ALA A CA 1
ATOM 812 C C . ALA A 1 103 ? -15.205 7.557 10.460 1.00 97.94 103 ALA A C 1
ATOM 814 O O . ALA A 1 103 ? -16.035 8.165 9.789 1.00 97.94 103 ALA A O 1
ATOM 815 N N . GLU A 1 104 ? -14.096 8.143 10.915 1.00 98.00 104 GLU A N 1
ATOM 816 C CA . GLU A 1 104 ? -13.725 9.539 10.660 1.00 98.00 104 GLU A CA 1
ATOM 817 C C . GLU A 1 104 ? -13.053 9.762 9.289 1.00 98.00 104 GLU A C 1
ATOM 819 O O . GLU A 1 104 ? -12.736 10.897 8.937 1.00 98.00 104 GLU A O 1
ATOM 824 N N . GLY A 1 105 ? -12.797 8.704 8.509 1.00 97.31 105 GLY A N 1
ATOM 825 C CA . GLY A 1 105 ? -12.106 8.798 7.217 1.00 97.31 105 GLY A CA 1
ATOM 826 C C . GLY A 1 105 ? -10.621 9.179 7.319 1.00 97.31 105 GLY A C 1
ATOM 827 O O . GLY A 1 105 ? -10.023 9.640 6.345 1.00 97.31 105 GLY A O 1
ATOM 828 N N . LYS A 1 106 ? -9.999 8.982 8.483 1.00 98.06 106 LYS A N 1
ATOM 829 C CA . LYS A 1 106 ? -8.618 9.372 8.810 1.00 98.06 106 LYS A CA 1
ATOM 830 C C . LYS A 1 106 ? -7.586 8.326 8.368 1.00 98.06 106 LYS A C 1
ATOM 832 O O . LYS A 1 106 ? -6.885 7.703 9.166 1.00 98.06 106 LYS A O 1
ATOM 837 N N . TYR A 1 107 ? -7.490 8.098 7.057 1.00 98.00 107 TYR A N 1
ATOM 838 C CA . TYR A 1 107 ? -6.621 7.056 6.485 1.00 98.00 107 TYR A CA 1
ATOM 839 C C . TYR A 1 107 ? -5.119 7.307 6.675 1.00 98.00 107 TYR A C 1
ATOM 841 O O . TYR A 1 107 ? -4.348 6.352 6.789 1.00 98.00 107 TYR A O 1
ATOM 849 N N . ASN A 1 108 ? -4.673 8.564 6.718 1.00 97.44 108 ASN A N 1
ATOM 850 C CA . ASN A 1 108 ? -3.258 8.869 6.956 1.00 97.44 108 ASN A CA 1
ATOM 851 C C . ASN A 1 108 ? -2.850 8.528 8.394 1.00 97.44 108 ASN A C 1
ATOM 853 O O . ASN A 1 108 ? -1.740 8.050 8.635 1.00 97.44 108 ASN A O 1
ATOM 857 N N . GLU A 1 109 ? -3.765 8.708 9.335 1.00 98.44 109 GLU A N 1
ATOM 858 C CA . GLU A 1 109 ? -3.616 8.371 10.739 1.00 98.44 109 GLU A CA 1
ATOM 859 C C . GLU A 1 109 ? -3.608 6.853 10.921 1.00 98.44 109 GLU A C 1
ATOM 861 O O . GLU A 1 109 ? -2.730 6.346 11.614 1.00 98.44 109 GLU A O 1
ATOM 866 N N . ILE A 1 110 ? -4.479 6.111 10.222 1.00 98.50 110 ILE A N 1
ATOM 867 C CA . ILE A 1 110 ? -4.438 4.635 10.184 1.00 98.50 110 ILE A CA 1
ATOM 868 C C . ILE A 1 110 ? -3.073 4.150 9.680 1.00 98.50 110 ILE A C 1
ATOM 870 O O . ILE A 1 110 ? -2.436 3.296 10.300 1.00 98.50 110 ILE A O 1
ATOM 874 N N . ARG A 1 111 ? -2.586 4.718 8.570 1.00 98.31 111 ARG A N 1
ATOM 875 C CA . ARG A 1 111 ? -1.277 4.370 7.995 1.00 98.31 111 ARG A CA 1
ATOM 876 C C . ARG A 1 111 ? -0.131 4.693 8.952 1.00 98.31 111 ARG A C 1
ATOM 878 O O . ARG A 1 111 ? 0.774 3.878 9.118 1.00 98.31 111 ARG A O 1
ATOM 885 N N . SER A 1 112 ? -0.190 5.843 9.620 1.00 98.19 112 SER A N 1
ATOM 886 C CA . SER A 1 112 ? 0.802 6.255 10.619 1.00 98.19 112 SER A CA 1
ATOM 887 C C . SER A 1 112 ? 0.775 5.358 11.857 1.00 98.19 112 SER A C 1
ATOM 889 O O . SER A 1 112 ? 1.825 4.989 12.380 1.00 98.19 112 SER A O 1
ATOM 891 N N . LEU A 1 113 ? -0.414 4.965 12.319 1.00 98.50 113 LEU A N 1
ATOM 892 C CA . LEU A 1 113 ? -0.597 4.028 13.421 1.00 98.50 113 LEU A CA 1
ATOM 893 C C . LEU A 1 113 ? 0.041 2.677 13.089 1.00 98.50 113 LEU A C 1
ATOM 895 O O . LEU A 1 113 ? 0.891 2.204 13.841 1.00 98.50 113 LEU A O 1
ATOM 899 N N . TYR A 1 114 ? -0.294 2.113 11.929 1.00 98.50 114 TYR A N 1
ATOM 900 C CA . TYR A 1 114 ? 0.303 0.874 11.442 1.00 98.50 114 TYR A CA 1
ATOM 901 C C . TYR A 1 114 ? 1.830 0.966 11.353 1.00 98.50 114 TYR A C 1
ATOM 903 O O . TYR A 1 114 ? 2.526 0.107 11.896 1.00 98.50 114 TYR A O 1
ATOM 911 N N . TYR A 1 115 ? 2.355 2.027 10.730 1.00 98.25 115 TYR A N 1
ATOM 912 C CA . TYR A 1 115 ? 3.796 2.221 10.582 1.00 98.25 115 TYR A CA 1
ATOM 913 C C . TYR A 1 115 ? 4.501 2.246 11.937 1.00 98.25 115 TYR A C 1
ATOM 915 O O . TYR A 1 115 ? 5.474 1.528 12.119 1.00 98.25 115 TYR A O 1
ATOM 923 N N . ARG A 1 116 ? 4.000 3.007 12.919 1.00 98.12 116 ARG A N 1
ATOM 924 C CA . ARG A 1 116 ? 4.619 3.087 14.256 1.00 98.12 116 ARG A CA 1
ATOM 925 C C . ARG A 1 116 ? 4.732 1.719 14.926 1.00 98.12 116 ARG A C 1
ATOM 927 O O . ARG A 1 116 ? 5.769 1.418 15.509 1.00 98.12 116 ARG A O 1
ATOM 934 N N . HIS A 1 117 ? 3.698 0.889 14.813 1.00 98.31 117 HIS A N 1
ATOM 935 C CA . HIS A 1 117 ? 3.685 -0.440 15.421 1.00 98.31 117 HIS A CA 1
ATOM 936 C C . HIS A 1 117 ? 4.544 -1.460 14.673 1.00 98.31 117 HIS A C 1
ATOM 938 O O . HIS A 1 117 ? 5.126 -2.332 15.310 1.00 98.31 117 HIS A O 1
ATOM 944 N N . HIS A 1 118 ? 4.682 -1.326 13.354 1.00 98.00 118 HIS A N 1
ATOM 945 C CA . HIS A 1 118 ? 5.492 -2.228 12.532 1.00 98.00 118 HIS A CA 1
ATOM 946 C C . HIS A 1 118 ? 6.874 -1.678 12.175 1.00 98.00 118 HIS A C 1
ATOM 948 O O . HIS A 1 118 ? 7.620 -2.373 11.504 1.00 98.00 118 HIS A O 1
ATOM 954 N N . ASN A 1 119 ? 7.267 -0.484 12.634 1.00 96.88 119 ASN A N 1
ATOM 955 C CA . ASN A 1 119 ? 8.504 0.204 12.221 1.00 96.88 119 ASN A CA 1
ATOM 956 C C . ASN A 1 119 ? 9.771 -0.654 12.406 1.00 96.88 119 ASN A C 1
ATOM 958 O O . ASN A 1 119 ? 10.709 -0.587 11.612 1.00 96.88 119 ASN A O 1
ATOM 962 N N . HIS A 1 120 ? 9.773 -1.489 13.445 1.00 95.94 120 HIS A N 1
ATOM 963 C CA . HIS A 1 120 ? 10.853 -2.423 13.758 1.00 95.94 120 HIS A CA 1
ATOM 964 C C . HIS A 1 120 ? 10.919 -3.631 12.802 1.00 95.94 120 HIS A C 1
ATOM 966 O O . HIS A 1 120 ? 11.955 -4.279 12.702 1.00 95.94 120 HIS A O 1
ATOM 972 N N . ASN A 1 121 ? 9.832 -3.941 12.095 1.00 96.25 121 ASN A N 1
ATOM 973 C CA . ASN A 1 121 ? 9.715 -5.059 11.170 1.00 96.25 121 ASN A CA 1
ATOM 974 C C . ASN A 1 121 ? 9.846 -4.561 9.722 1.00 96.25 121 ASN A C 1
ATOM 976 O O . ASN A 1 121 ? 8.886 -4.071 9.119 1.00 96.25 121 ASN A O 1
ATOM 980 N N . SER A 1 122 ? 11.036 -4.723 9.139 1.00 94.81 122 SER A N 1
ATOM 981 C CA . SER A 1 122 ? 11.326 -4.330 7.752 1.00 94.81 122 SER A CA 1
ATOM 982 C C . SER A 1 122 ? 10.436 -5.019 6.717 1.00 94.81 122 SER A C 1
ATOM 984 O O . SER A 1 122 ? 10.237 -4.467 5.641 1.00 94.81 122 SER A O 1
ATOM 986 N N . ASN A 1 123 ? 9.866 -6.181 7.049 1.00 94.25 123 ASN A N 1
ATOM 987 C CA . ASN A 1 123 ? 8.979 -6.928 6.160 1.00 94.25 123 ASN A CA 1
ATOM 988 C C . ASN A 1 123 ? 7.514 -6.476 6.254 1.00 94.25 123 ASN A C 1
ATOM 990 O O . ASN A 1 123 ? 6.713 -6.878 5.418 1.00 94.25 123 ASN A O 1
ATOM 994 N N . ALA A 1 124 ? 7.158 -5.656 7.251 1.00 96.94 124 ALA A N 1
ATOM 995 C CA . ALA A 1 124 ? 5.776 -5.247 7.497 1.00 96.94 124 ALA A CA 1
ATOM 996 C C . ALA A 1 124 ? 5.552 -3.732 7.415 1.00 96.94 124 ALA A C 1
ATOM 998 O O . ALA A 1 124 ? 4.481 -3.313 6.977 1.00 96.94 124 ALA A O 1
ATOM 999 N N . ARG A 1 125 ? 6.528 -2.904 7.822 1.00 97.69 125 ARG A N 1
ATOM 1000 C CA . ARG A 1 125 ? 6.346 -1.457 8.076 1.00 97.69 125 ARG A CA 1
ATOM 1001 C C . ARG A 1 125 ? 5.732 -0.665 6.920 1.00 97.69 125 ARG A C 1
ATOM 1003 O O . ARG A 1 125 ? 5.003 0.290 7.163 1.00 97.69 125 ARG A O 1
ATOM 1010 N N . PHE A 1 126 ? 5.978 -1.081 5.681 1.00 98.31 126 PHE A N 1
ATOM 1011 C CA . PHE A 1 126 ? 5.530 -0.380 4.479 1.00 98.31 126 PHE A CA 1
ATOM 1012 C C . PHE A 1 126 ? 4.474 -1.136 3.666 1.00 98.31 126 PHE A C 1
ATOM 1014 O O . PHE A 1 126 ? 4.095 -0.671 2.595 1.00 98.31 126 PHE A O 1
ATOM 1021 N N . LEU A 1 127 ? 3.926 -2.251 4.162 1.00 98.31 127 LEU A N 1
ATOM 1022 C CA . LEU A 1 127 ? 2.956 -3.037 3.387 1.00 98.31 127 LEU A CA 1
ATOM 1023 C C . LEU A 1 127 ? 1.708 -2.238 2.995 1.00 98.31 127 LEU A C 1
ATOM 1025 O O . LEU A 1 127 ? 1.147 -2.470 1.928 1.00 98.31 127 LEU A O 1
ATOM 1029 N N . LEU A 1 128 ? 1.312 -1.237 3.788 1.00 98.44 128 LEU A N 1
ATOM 1030 C CA . LEU A 1 128 ? 0.197 -0.365 3.418 1.00 98.44 128 LEU A CA 1
ATOM 1031 C C . LEU A 1 128 ? 0.466 0.484 2.167 1.00 98.44 128 LEU A C 1
ATOM 1033 O O . LEU A 1 128 ? -0.489 0.925 1.533 1.00 98.44 128 LEU A O 1
ATOM 1037 N N . SER A 1 129 ? 1.716 0.696 1.750 1.00 98.19 129 SER A N 1
ATOM 1038 C CA . SER A 1 129 ? 2.029 1.369 0.479 1.00 98.1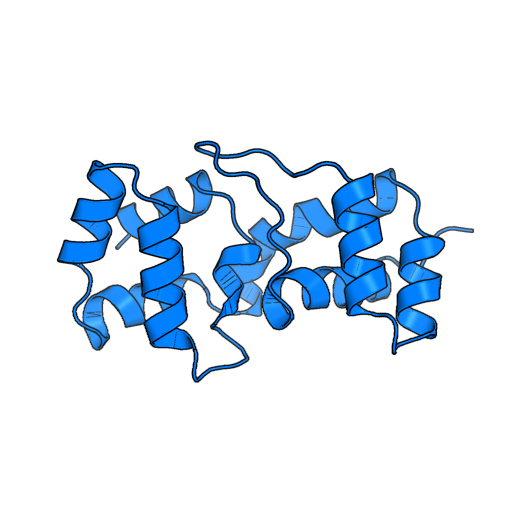9 129 SER A CA 1
ATOM 1039 C C . SER A 1 129 ? 1.517 0.602 -0.748 1.00 98.19 129 SER A C 1
ATOM 1041 O O . SER A 1 129 ? 1.314 1.215 -1.798 1.00 98.19 129 SER A O 1
ATOM 1043 N N . CYS A 1 130 ? 1.247 -0.700 -0.594 1.00 98.19 130 CYS A N 1
ATOM 1044 C CA . CYS A 1 130 ? 0.717 -1.585 -1.630 1.00 98.19 130 CYS A CA 1
ATOM 1045 C C . CYS A 1 130 ? -0.775 -1.406 -1.905 1.00 98.19 130 CYS A C 1
ATOM 1047 O O . CYS A 1 130 ? -1.238 -1.895 -2.930 1.00 98.19 130 CYS A O 1
ATOM 1049 N N . VAL A 1 131 ? -1.529 -0.785 -0.991 1.00 98.25 131 VAL A N 1
ATOM 1050 C CA . VAL A 1 131 ? -2.997 -0.851 -0.998 1.00 98.25 131 VAL A CA 1
ATOM 1051 C C . VAL A 1 131 ? -3.644 0.526 -1.025 1.00 98.25 131 VAL A C 1
ATOM 1053 O O . VAL A 1 131 ? -3.144 1.500 -0.446 1.00 98.25 131 VAL A O 1
ATOM 1056 N N . SER A 1 132 ? -4.783 0.589 -1.697 1.00 98.12 132 SER A N 1
ATOM 1057 C CA . SER A 1 132 ? -5.707 1.710 -1.722 1.00 98.12 132 SER A CA 1
ATOM 1058 C C . SER A 1 132 ? -6.365 1.908 -0.350 1.00 98.12 132 SER A C 1
ATOM 1060 O O . SER A 1 132 ? -6.310 1.052 0.539 1.00 98.12 132 SER A O 1
ATOM 1062 N N . ASN A 1 133 ? -6.982 3.068 -0.137 1.00 98.25 133 ASN A N 1
ATOM 1063 C CA . ASN A 1 133 ? -7.770 3.304 1.071 1.00 98.25 133 ASN A CA 1
ATOM 1064 C C . ASN A 1 133 ? -9.054 2.459 1.084 1.00 98.25 133 ASN A C 1
ATOM 1066 O O . ASN A 1 133 ? -9.520 2.108 2.161 1.00 98.25 133 ASN A O 1
ATOM 1070 N N . GLY A 1 134 ? -9.586 2.084 -0.086 1.00 97.94 134 GLY A N 1
ATOM 1071 C CA . GLY A 1 134 ? -10.708 1.146 -0.204 1.00 97.94 134 GLY A CA 1
ATOM 1072 C C . GLY A 1 134 ? -10.359 -0.233 0.344 1.00 97.94 134 GLY A C 1
ATOM 1073 O O . GLY A 1 134 ? -11.004 -0.705 1.273 1.00 97.94 134 GLY A O 1
ATOM 1074 N N . TYR A 1 135 ? -9.264 -0.820 -0.143 1.00 97.81 135 TYR A N 1
ATOM 1075 C CA . TYR A 1 135 ? -8.776 -2.110 0.350 1.00 97.81 135 TYR A CA 1
ATOM 1076 C C . TYR A 1 135 ? -8.471 -2.073 1.856 1.00 97.81 135 TYR A C 1
ATOM 1078 O O . TYR A 1 135 ? -8.823 -2.985 2.603 1.00 97.81 135 TYR A O 1
ATOM 1086 N N . LEU A 1 136 ? -7.840 -0.993 2.333 1.00 97.75 136 LEU A N 1
ATOM 1087 C CA . LEU A 1 136 ? -7.568 -0.799 3.760 1.00 97.75 136 LEU A CA 1
ATOM 1088 C C . LEU A 1 136 ? -8.857 -0.703 4.594 1.00 97.75 136 LEU A C 1
ATOM 1090 O O . LEU A 1 136 ? -8.913 -1.261 5.688 1.00 97.75 136 LEU A O 1
ATOM 1094 N N . ALA A 1 137 ? -9.886 -0.020 4.088 1.00 98.19 137 ALA A N 1
ATOM 1095 C CA . ALA A 1 137 ? -11.186 0.051 4.744 1.00 98.19 137 ALA A CA 1
ATOM 1096 C C . ALA A 1 137 ? -11.828 -1.334 4.862 1.00 98.19 137 ALA A C 1
ATOM 1098 O O . ALA A 1 137 ? -12.304 -1.688 5.939 1.00 98.19 137 ALA A O 1
ATOM 1099 N N . ASP A 1 138 ? -11.809 -2.123 3.789 1.00 97.88 138 ASP A N 1
ATOM 1100 C CA . ASP A 1 138 ? -12.388 -3.468 3.776 1.00 97.88 138 ASP A CA 1
ATOM 1101 C C . ASP A 1 138 ? -11.651 -4.409 4.734 1.00 97.88 138 ASP A C 1
ATOM 1103 O O . ASP A 1 138 ? -12.290 -5.141 5.491 1.00 97.88 138 ASP A O 1
ATOM 1107 N N . LEU A 1 139 ? -10.317 -4.322 4.796 1.00 97.12 139 LEU A N 1
ATOM 1108 C CA . LEU A 1 139 ? -9.524 -5.063 5.779 1.00 97.12 139 LEU A CA 1
ATOM 1109 C C . LEU A 1 139 ? -9.911 -4.736 7.224 1.00 97.12 139 LEU A C 1
ATOM 1111 O O . LEU A 1 139 ? -10.002 -5.646 8.041 1.00 97.12 139 LEU A O 1
ATOM 1115 N N . ILE A 1 140 ? -10.112 -3.456 7.552 1.00 97.94 140 ILE A N 1
ATOM 1116 C CA . ILE A 1 140 ? -10.451 -3.027 8.919 1.00 97.94 140 ILE A CA 1
ATOM 1117 C C . ILE A 1 140 ? -11.903 -3.376 9.265 1.00 97.94 140 ILE A C 1
ATOM 1119 O O . ILE A 1 140 ? -12.182 -3.757 10.398 1.00 97.94 140 ILE A O 1
ATOM 1123 N N . LYS A 1 141 ? -12.832 -3.288 8.307 1.00 97.38 141 LYS A N 1
ATOM 1124 C CA . LYS A 1 141 ? -14.229 -3.722 8.491 1.00 97.38 141 LYS A CA 1
ATOM 1125 C C . LYS A 1 141 ? -14.358 -5.232 8.678 1.00 97.38 141 LYS A C 1
ATOM 1127 O O . LYS A 1 141 ? -15.323 -5.675 9.287 1.00 97.38 141 LYS A O 1
ATOM 1132 N N . GLY A 1 142 ? -13.420 -6.003 8.131 1.00 95.56 142 GLY A N 1
ATOM 1133 C CA . GLY A 1 142 ? -13.350 -7.457 8.277 1.00 95.56 142 GLY A CA 1
ATOM 1134 C C . GLY A 1 142 ? -12.627 -7.947 9.537 1.00 95.56 142 GLY A C 1
ATOM 1135 O O . GLY A 1 142 ? -12.333 -9.143 9.609 1.00 95.56 142 GLY A O 1
ATOM 1136 N N . LEU A 1 143 ? -12.284 -7.049 10.471 1.00 93.12 143 LEU A N 1
ATOM 1137 C CA . LEU A 1 143 ? -11.754 -7.398 11.793 1.00 93.12 143 LEU A CA 1
ATOM 1138 C C . LEU A 1 143 ? -12.867 -7.918 12.706 1.00 93.12 143 LEU A C 1
ATOM 1140 O O . LEU A 1 143 ? -13.874 -7.201 12.881 1.00 93.12 143 LEU A O 1
#

Radius of gyration: 15.6 Å; chains: 1; bounding box: 38×24×48 Å